Protein AF-A0A923Y2N2-F1 (afdb_monomer_lite)

Structure (mmCIF, N/CA/C/O backbone):
data_AF-A0A923Y2N2-F1
#
_entry.id   AF-A0A923Y2N2-F1
#
loop_
_atom_site.group_PDB
_atom_site.id
_atom_site.type_symbol
_atom_site.label_atom_id
_atom_site.label_alt_id
_atom_site.label_comp_id
_atom_site.label_asym_id
_atom_site.label_entity_id
_atom_site.label_seq_id
_atom_site.pdbx_PDB_ins_code
_atom_site.Cartn_x
_atom_site.Cartn_y
_atom_site.Cartn_z
_atom_site.occupancy
_atom_site.B_iso_or_equiv
_atom_site.auth_seq_id
_atom_site.auth_comp_id
_atom_site.auth_asym_id
_atom_site.auth_atom_id
_atom_site.pdbx_PDB_model_num
ATOM 1 N N . MET A 1 1 ? -7.183 40.779 -13.215 1.00 57.66 1 MET A N 1
ATOM 2 C CA . MET A 1 1 ? -6.768 40.636 -14.632 1.00 57.66 1 MET A CA 1
ATOM 3 C C . MET A 1 1 ? -5.343 40.097 -14.778 1.00 57.66 1 MET A C 1
ATOM 5 O O . MET A 1 1 ? -5.214 39.006 -15.300 1.00 57.66 1 MET A O 1
ATOM 9 N N . ARG A 1 2 ? -4.297 40.742 -14.231 1.00 62.19 2 ARG A N 1
ATOM 10 C CA . ARG A 1 2 ? -2.889 40.265 -14.299 1.00 62.19 2 ARG A CA 1
ATOM 11 C C . ARG A 1 2 ? -2.643 38.805 -13.862 1.00 62.19 2 ARG A C 1
ATOM 13 O O . ARG A 1 2 ? -1.919 38.086 -14.535 1.00 62.19 2 ARG A O 1
ATOM 20 N N . GLN A 1 3 ? -3.268 38.367 -12.767 1.00 58.53 3 GLN A N 1
ATOM 21 C CA . GLN A 1 3 ? -3.143 37.000 -12.226 1.00 58.53 3 GLN A CA 1
ATOM 22 C C . GLN A 1 3 ? -3.724 35.933 -13.177 1.00 58.53 3 GLN A C 1
ATOM 24 O O . GLN A 1 3 ? -3.139 34.872 -13.364 1.00 58.53 3 GLN A O 1
ATOM 29 N N . ALA A 1 4 ? -4.848 36.244 -13.833 1.00 61.59 4 ALA A N 1
ATOM 30 C CA . ALA A 1 4 ? -5.499 35.342 -14.782 1.00 61.59 4 ALA A CA 1
ATOM 31 C C . ALA A 1 4 ? -4.686 35.192 -16.078 1.00 61.59 4 ALA A C 1
ATOM 33 O O . ALA A 1 4 ? -4.634 34.108 -16.648 1.00 61.59 4 ALA A O 1
ATOM 34 N N . THR A 1 5 ? -3.998 36.257 -16.506 1.00 63.47 5 THR A N 1
ATOM 35 C CA . THR A 1 5 ? -3.110 36.226 -17.676 1.00 63.47 5 THR A CA 1
ATOM 36 C C . THR A 1 5 ? -1.881 35.345 -17.431 1.00 63.47 5 THR A C 1
ATOM 38 O O . THR A 1 5 ? -1.541 34.544 -18.293 1.00 63.47 5 THR A O 1
ATOM 41 N N . LEU A 1 6 ? -1.268 35.426 -16.243 1.00 69.69 6 LEU A N 1
ATOM 42 C CA . LEU A 1 6 ? -0.121 34.589 -15.856 1.00 69.69 6 LEU A CA 1
ATOM 43 C C . LEU A 1 6 ? -0.481 33.096 -15.764 1.00 69.69 6 LEU A C 1
ATOM 45 O O . LEU A 1 6 ? 0.275 32.252 -16.247 1.00 69.69 6 LEU A O 1
ATOM 49 N N . ALA A 1 7 ? -1.649 32.767 -15.204 1.00 69.94 7 ALA A N 1
ATOM 50 C CA . ALA A 1 7 ? -2.119 31.384 -15.105 1.00 69.94 7 ALA A CA 1
ATOM 51 C C . ALA A 1 7 ? -2.393 30.757 -16.487 1.00 69.94 7 ALA A C 1
ATOM 53 O O . ALA A 1 7 ? -2.013 29.612 -16.732 1.00 69.94 7 ALA A O 1
ATOM 54 N N . LEU A 1 8 ? -2.981 31.522 -17.414 1.00 68.94 8 LEU A N 1
ATOM 55 C CA . LEU A 1 8 ? -3.247 31.065 -18.783 1.00 68.94 8 LEU A CA 1
ATOM 56 C C . LEU A 1 8 ? -1.960 30.842 -19.585 1.00 68.94 8 LEU A C 1
ATOM 58 O O . LEU A 1 8 ? -1.854 29.848 -20.300 1.00 68.94 8 LEU A O 1
ATOM 62 N N . THR A 1 9 ? -0.962 31.717 -19.437 1.00 73.31 9 THR A N 1
ATOM 63 C CA . THR A 1 9 ? 0.334 31.541 -20.111 1.00 73.31 9 THR A CA 1
ATOM 64 C C . THR A 1 9 ? 1.106 30.340 -19.575 1.00 73.31 9 THR A C 1
ATOM 66 O O . THR A 1 9 ? 1.746 29.636 -20.352 1.00 73.31 9 THR A O 1
ATOM 69 N N . PHE A 1 10 ? 1.014 30.061 -18.271 1.00 74.81 10 PHE A N 1
ATOM 70 C CA . PHE A 1 10 ? 1.700 28.919 -17.665 1.00 74.81 10 PHE A CA 1
ATOM 71 C C . PHE A 1 10 ? 1.051 27.589 -18.070 1.00 74.81 10 PHE A C 1
ATOM 73 O O . PHE A 1 10 ? 1.751 26.646 -18.429 1.00 74.81 10 PHE A O 1
ATOM 80 N N . ALA A 1 11 ? -0.286 27.533 -18.102 1.00 71.50 11 ALA A N 1
ATOM 81 C CA . ALA A 1 11 ? -1.026 26.365 -18.582 1.00 71.50 11 ALA A CA 1
ATOM 82 C C . ALA A 1 11 ? -0.774 26.089 -20.076 1.00 71.50 11 ALA A C 1
ATOM 84 O O . ALA A 1 11 ? -0.585 24.937 -20.464 1.00 71.50 11 ALA A O 1
ATOM 85 N N . ALA A 1 12 ? -0.703 27.137 -20.905 1.00 70.06 12 ALA A N 1
ATOM 86 C CA . ALA A 1 12 ? -0.375 27.009 -22.325 1.00 70.06 12 ALA A CA 1
ATOM 87 C C . ALA A 1 12 ? 1.066 26.519 -22.552 1.00 70.06 12 ALA A C 1
ATOM 89 O O . ALA A 1 12 ? 1.309 25.713 -23.447 1.00 70.06 12 ALA A O 1
ATOM 90 N N . TRP A 1 13 ? 2.017 26.957 -21.721 1.00 73.44 13 TRP A N 1
ATOM 91 C CA . TRP A 1 13 ? 3.409 26.510 -21.795 1.00 73.44 13 TRP A CA 1
ATOM 92 C C . TRP A 1 13 ? 3.570 25.045 -21.359 1.00 73.44 13 TRP A C 1
ATOM 94 O O . TRP A 1 13 ? 4.262 24.274 -22.023 1.00 73.44 13 TRP A O 1
ATOM 104 N N . LEU A 1 14 ? 2.853 24.622 -20.311 1.00 71.94 14 LEU A N 1
ATOM 105 C CA . LEU A 1 14 ? 2.836 23.225 -19.867 1.00 71.94 14 LEU A CA 1
ATOM 106 C C . LEU A 1 14 ? 2.219 22.298 -20.929 1.00 71.94 14 LEU A C 1
ATOM 108 O O . LEU A 1 14 ? 2.773 21.239 -21.214 1.00 71.94 14 LEU A O 1
ATOM 112 N N . ALA A 1 15 ? 1.129 22.725 -21.573 1.00 64.31 15 ALA A N 1
ATOM 113 C CA . ALA A 1 15 ? 0.481 21.977 -22.654 1.00 64.31 15 ALA A CA 1
ATOM 114 C C . ALA A 1 15 ? 1.311 21.926 -23.952 1.00 64.31 15 ALA A C 1
ATOM 116 O O . ALA A 1 15 ? 1.188 20.981 -24.725 1.00 64.31 15 ALA A O 1
ATOM 117 N N . ALA A 1 16 ? 2.175 22.914 -24.200 1.00 61.00 16 ALA A N 1
ATOM 118 C CA . ALA A 1 16 ? 3.098 22.895 -25.336 1.00 61.00 16 ALA A CA 1
ATOM 119 C C . ALA A 1 16 ? 4.302 21.960 -25.110 1.00 61.00 16 ALA A C 1
ATOM 121 O O . ALA A 1 16 ? 4.907 21.485 -26.070 1.00 61.00 16 ALA A O 1
ATOM 122 N N . SER A 1 17 ? 4.642 21.668 -23.849 1.00 61.47 17 SER A N 1
ATOM 123 C CA . SER A 1 17 ? 5.748 20.768 -23.489 1.00 61.47 17 SER A CA 1
ATOM 124 C C . SER A 1 17 ? 5.394 19.275 -23.544 1.00 61.47 17 SER A C 1
ATOM 126 O O . SER A 1 17 ? 6.283 18.431 -23.459 1.00 61.47 17 SER A O 1
ATOM 128 N N . SER A 1 18 ? 4.115 18.931 -23.729 1.00 59.72 18 SER A N 1
ATOM 129 C CA . SER A 1 18 ? 3.618 17.550 -23.785 1.00 59.72 18 SER A CA 1
ATOM 130 C C . SER A 1 18 ? 3.485 16.985 -25.206 1.00 59.72 18 SER A C 1
ATOM 132 O O . SER A 1 18 ? 2.748 16.024 -25.424 1.00 59.72 18 SER A O 1
ATOM 134 N N . ALA A 1 19 ? 4.218 17.528 -26.182 1.00 59.88 19 ALA A N 1
ATOM 135 C CA . ALA A 1 19 ? 4.367 16.883 -27.482 1.00 59.88 19 ALA A CA 1
ATOM 136 C C . ALA A 1 19 ? 5.319 15.676 -27.350 1.00 59.88 19 ALA A C 1
ATOM 138 O O . ALA A 1 19 ? 6.514 15.885 -27.117 1.00 59.88 19 ALA A O 1
ATOM 139 N N . PRO A 1 20 ? 4.867 14.414 -27.515 1.00 57.62 20 PRO A N 1
ATOM 140 C CA . PRO A 1 20 ? 5.812 13.332 -27.734 1.00 57.62 20 PRO A CA 1
ATOM 141 C C . PRO A 1 20 ? 6.559 13.656 -29.028 1.00 57.62 20 PRO A C 1
ATOM 143 O O . PRO A 1 20 ? 5.944 13.798 -30.085 1.00 57.62 20 PRO A O 1
ATOM 146 N N . ALA A 1 21 ? 7.877 13.821 -28.946 1.00 58.72 21 ALA A N 1
ATOM 147 C CA . ALA A 1 21 ? 8.722 13.981 -30.118 1.00 58.72 21 ALA A CA 1
ATOM 148 C C . ALA A 1 21 ? 8.621 12.708 -30.976 1.00 58.72 21 ALA A C 1
ATOM 150 O O . ALA A 1 21 ? 9.395 11.768 -30.816 1.00 58.72 21 ALA A O 1
ATOM 151 N N . LEU A 1 22 ? 7.646 12.662 -31.887 1.00 51.84 22 LEU A N 1
ATOM 152 C CA . LEU A 1 22 ? 7.475 11.616 -32.893 1.00 51.84 22 LEU A CA 1
ATOM 153 C C . LEU A 1 22 ? 8.459 11.855 -34.049 1.00 51.84 22 LEU A C 1
ATOM 155 O O . LEU A 1 22 ? 8.082 11.939 -35.214 1.00 51.84 22 LEU A O 1
ATOM 159 N N . ALA A 1 23 ? 9.746 11.981 -33.727 1.00 57.09 23 ALA A N 1
ATOM 160 C CA . ALA A 1 23 ? 10.785 11.620 -34.680 1.00 57.09 23 ALA A CA 1
ATOM 161 C C . ALA A 1 23 ? 10.788 10.085 -34.791 1.00 57.09 23 ALA A C 1
ATOM 163 O O . ALA A 1 23 ? 10.357 9.397 -33.866 1.00 57.09 23 ALA A O 1
ATOM 164 N N . LYS A 1 24 ? 11.255 9.520 -35.909 1.00 51.31 24 LYS A N 1
ATOM 165 C CA . LYS A 1 24 ? 11.472 8.072 -36.058 1.00 51.31 24 LYS A CA 1
ATOM 166 C C . LYS A 1 24 ? 12.509 7.633 -35.011 1.00 51.31 24 LYS A C 1
ATOM 168 O O . LYS A 1 24 ? 13.705 7.646 -35.285 1.00 51.31 24 LYS A O 1
ATOM 173 N N . LEU A 1 25 ? 12.056 7.325 -33.795 1.00 51.81 25 LEU A N 1
ATOM 174 C CA . LEU A 1 25 ? 12.924 6.888 -32.713 1.00 51.81 25 LEU A CA 1
ATOM 175 C C . LEU A 1 25 ? 13.546 5.550 -33.130 1.00 51.81 25 LEU A C 1
ATOM 177 O O . LEU A 1 25 ? 12.813 4.668 -33.599 1.00 51.81 25 LEU A O 1
ATOM 181 N N . PRO A 1 26 ? 14.873 5.383 -32.990 1.00 64.31 26 PRO A N 1
ATOM 182 C CA . PRO A 1 26 ? 15.478 4.072 -33.140 1.00 64.31 26 PRO A CA 1
ATOM 183 C C . PRO A 1 26 ? 14.752 3.101 -32.209 1.00 64.31 26 PRO A C 1
ATOM 185 O O . PRO A 1 26 ? 14.345 3.475 -31.105 1.00 64.31 26 PRO A O 1
ATOM 188 N N . ALA A 1 27 ? 14.544 1.870 -32.682 1.00 72.88 27 ALA A N 1
ATOM 189 C CA . ALA A 1 27 ? 13.939 0.834 -31.859 1.00 72.88 27 ALA A CA 1
ATOM 190 C C . ALA A 1 27 ? 14.662 0.799 -30.500 1.00 72.88 27 ALA A C 1
ATOM 192 O O . ALA A 1 27 ? 15.894 0.894 -30.484 1.00 72.88 27 ALA A O 1
ATOM 193 N N . PRO A 1 28 ? 13.928 0.714 -29.373 1.00 69.12 28 PRO A N 1
ATOM 194 C CA . PRO A 1 28 ? 14.558 0.690 -28.064 1.00 69.12 28 PRO A CA 1
ATOM 195 C C . PRO A 1 28 ? 15.579 -0.444 -28.043 1.00 69.12 28 PRO A C 1
ATOM 197 O O . PRO A 1 28 ? 15.249 -1.577 -28.408 1.00 69.12 28 PRO A O 1
ATOM 200 N N . SER A 1 29 ? 16.814 -0.104 -27.668 1.00 75.25 29 SER A N 1
ATOM 201 C CA . SER A 1 29 ? 17.897 -1.071 -27.522 1.00 75.25 29 SER A CA 1
ATOM 202 C C . SER A 1 29 ? 17.473 -2.176 -26.555 1.00 75.25 29 SER A C 1
ATOM 204 O O . SER A 1 29 ? 16.624 -1.964 -25.683 1.00 75.25 29 SER A O 1
ATOM 206 N N . ASP A 1 30 ? 18.058 -3.364 -26.689 1.00 82.56 30 ASP A N 1
ATOM 207 C CA . ASP A 1 30 ? 17.703 -4.488 -25.817 1.00 82.56 30 ASP A CA 1
ATOM 208 C C . ASP A 1 30 ? 17.947 -4.172 -24.332 1.00 82.56 30 ASP A C 1
ATOM 210 O O . ASP A 1 30 ? 17.172 -4.602 -23.478 1.00 82.56 30 ASP A O 1
ATOM 214 N N . ASP A 1 31 ? 18.932 -3.318 -24.022 1.00 77.56 31 ASP A N 1
ATOM 215 C CA . ASP A 1 31 ? 19.138 -2.789 -22.668 1.00 77.56 31 ASP A CA 1
ATOM 216 C C . ASP A 1 31 ? 17.939 -1.949 -22.187 1.00 77.56 31 ASP A C 1
ATOM 218 O O . ASP A 1 31 ? 17.411 -2.190 -21.102 1.00 77.56 31 ASP A O 1
ATOM 222 N N . ALA A 1 32 ? 17.418 -1.034 -23.013 1.00 84.50 32 ALA A N 1
ATOM 223 C CA . ALA A 1 32 ? 16.258 -0.217 -22.648 1.00 84.50 32 ALA A CA 1
ATOM 224 C C . ALA A 1 32 ? 14.998 -1.070 -22.408 1.00 84.50 32 ALA A C 1
ATOM 226 O O . ALA A 1 32 ? 14.258 -0.830 -21.448 1.00 84.50 32 ALA A O 1
ATOM 227 N N . LYS A 1 33 ? 14.773 -2.106 -23.228 1.00 80.56 33 LYS A N 1
ATOM 228 C CA . LYS A 1 33 ? 13.668 -3.059 -23.017 1.00 80.56 33 LYS A CA 1
ATOM 229 C C . LYS A 1 33 ? 13.847 -3.863 -21.729 1.00 80.56 33 LYS A C 1
ATOM 231 O O . LYS A 1 33 ? 12.878 -4.036 -20.989 1.00 80.56 33 LYS A O 1
ATOM 236 N N . ALA A 1 34 ? 15.067 -4.305 -21.420 1.00 82.81 34 ALA A N 1
ATOM 237 C CA . ALA A 1 34 ? 15.354 -5.033 -20.186 1.00 82.81 34 ALA A CA 1
ATOM 238 C C . ALA A 1 34 ? 15.113 -4.167 -18.937 1.00 82.81 34 ALA A C 1
ATOM 240 O O . ALA A 1 34 ? 14.521 -4.639 -17.962 1.00 82.81 34 ALA A O 1
ATOM 241 N N . LYS A 1 35 ? 15.492 -2.881 -18.966 1.00 83.56 35 LYS A N 1
ATOM 242 C CA . LYS A 1 35 ? 15.201 -1.940 -17.869 1.00 83.56 35 LYS A CA 1
ATOM 243 C C . LYS A 1 35 ? 13.703 -1.686 -17.710 1.00 83.56 35 LYS A C 1
ATOM 245 O O . LYS A 1 35 ? 13.218 -1.677 -16.580 1.00 83.56 35 LYS A O 1
ATOM 250 N N . ALA A 1 36 ? 12.967 -1.537 -18.812 1.00 86.69 36 ALA A N 1
ATOM 251 C CA . ALA A 1 36 ? 11.516 -1.367 -18.774 1.00 86.69 36 ALA A CA 1
ATOM 252 C C . ALA A 1 36 ? 10.808 -2.602 -18.192 1.00 86.69 36 ALA A C 1
ATOM 254 O O . ALA A 1 36 ? 9.938 -2.462 -17.334 1.00 86.69 36 ALA A O 1
ATOM 255 N N . ALA A 1 37 ? 11.224 -3.809 -18.586 1.00 87.69 37 ALA A N 1
ATOM 256 C CA . ALA A 1 37 ? 10.684 -5.050 -18.033 1.00 87.69 37 ALA A CA 1
ATOM 257 C C . ALA A 1 37 ? 10.985 -5.187 -16.530 1.00 87.69 37 ALA A C 1
ATOM 259 O O . ALA A 1 37 ? 10.091 -5.506 -15.748 1.00 87.69 37 ALA A O 1
ATOM 260 N N . ALA A 1 38 ? 12.210 -4.873 -16.097 1.00 86.38 38 ALA A N 1
ATOM 261 C CA . ALA A 1 38 ? 12.564 -4.880 -14.678 1.00 86.38 38 ALA A CA 1
ATOM 262 C C . ALA A 1 38 ? 11.745 -3.858 -13.866 1.00 86.38 38 ALA A C 1
ATOM 264 O O . ALA A 1 38 ? 11.296 -4.164 -12.759 1.00 86.38 38 ALA A O 1
ATOM 265 N N . ALA A 1 39 ? 11.509 -2.664 -14.421 1.00 90.62 39 ALA A N 1
ATOM 266 C CA . ALA A 1 39 ? 10.648 -1.661 -13.801 1.00 90.62 39 ALA A CA 1
ATOM 267 C C . ALA A 1 39 ? 9.198 -2.154 -13.696 1.00 90.62 39 ALA A C 1
ATOM 269 O O . ALA A 1 39 ? 8.607 -2.044 -12.627 1.00 90.62 39 ALA A O 1
ATOM 270 N N . ALA A 1 40 ? 8.657 -2.773 -14.749 1.00 91.62 40 ALA A N 1
ATOM 271 C CA . ALA A 1 40 ? 7.305 -3.329 -14.741 1.00 91.62 40 ALA A CA 1
ATOM 272 C C . ALA A 1 40 ? 7.131 -4.422 -13.672 1.00 91.62 40 ALA A C 1
ATOM 274 O O . ALA A 1 40 ? 6.146 -4.406 -12.936 1.00 91.62 40 ALA A O 1
ATOM 275 N N . VAL A 1 41 ? 8.110 -5.321 -13.518 1.00 92.62 41 VAL A N 1
ATOM 276 C CA . VAL A 1 41 ? 8.095 -6.349 -12.461 1.00 92.62 41 VAL A CA 1
ATOM 277 C C . VAL A 1 41 ? 8.128 -5.709 -11.069 1.00 92.62 41 VAL A C 1
ATOM 279 O O . VAL A 1 41 ? 7.392 -6.133 -10.175 1.00 92.62 41 VAL A O 1
ATOM 282 N N . LYS A 1 42 ? 8.933 -4.655 -10.874 1.00 92.12 42 LYS A N 1
ATOM 283 C CA . LYS A 1 42 ? 8.979 -3.920 -9.602 1.00 92.12 42 LYS A CA 1
ATOM 284 C C . LYS A 1 42 ? 7.660 -3.206 -9.305 1.00 92.12 42 LYS A C 1
ATOM 286 O O . LYS A 1 42 ? 7.200 -3.273 -8.168 1.00 92.12 42 LYS A O 1
ATOM 291 N N . THR A 1 43 ? 7.057 -2.559 -10.300 1.00 95.50 43 THR A N 1
ATOM 292 C CA . THR A 1 43 ? 5.759 -1.885 -10.163 1.00 95.50 43 THR A CA 1
ATOM 293 C C . THR A 1 43 ? 4.666 -2.885 -9.812 1.00 95.50 43 THR A C 1
ATOM 295 O O . THR A 1 43 ? 3.995 -2.704 -8.806 1.00 95.50 43 THR A O 1
ATOM 298 N N . ALA A 1 44 ? 4.577 -4.007 -10.531 1.00 94.75 44 ALA A N 1
ATOM 299 C CA . ALA A 1 44 ? 3.581 -5.037 -10.247 1.00 94.75 44 ALA A CA 1
ATOM 300 C C . ALA A 1 44 ? 3.709 -5.615 -8.824 1.00 94.75 44 ALA A C 1
ATOM 302 O O . ALA A 1 44 ? 2.706 -5.941 -8.192 1.00 94.75 44 ALA A O 1
ATOM 303 N N . TRP A 1 45 ? 4.929 -5.749 -8.292 1.00 95.88 45 TRP A N 1
ATOM 304 C CA . TRP A 1 45 ? 5.117 -6.131 -6.890 1.00 95.88 45 TRP A CA 1
ATOM 305 C C . TRP A 1 45 ? 4.736 -5.002 -5.923 1.00 95.88 45 TRP A C 1
ATOM 307 O O . TRP A 1 45 ? 4.054 -5.261 -4.933 1.00 95.88 45 TRP A O 1
ATOM 317 N N . ALA A 1 46 ? 5.123 -3.757 -6.211 1.00 96.50 46 ALA A N 1
ATOM 318 C CA . ALA A 1 46 ? 4.777 -2.601 -5.386 1.00 96.50 46 ALA A CA 1
ATOM 319 C C . ALA A 1 46 ? 3.256 -2.398 -5.286 1.00 96.50 46 ALA A C 1
ATOM 321 O O . ALA A 1 46 ? 2.759 -2.086 -4.207 1.00 96.50 46 ALA A O 1
ATOM 322 N N . ASP A 1 47 ? 2.515 -2.660 -6.362 1.00 96.75 47 ASP A N 1
ATOM 323 C CA . ASP A 1 47 ? 1.052 -2.610 -6.366 1.00 96.75 47 ASP A CA 1
ATOM 324 C C . ASP A 1 47 ? 0.451 -3.651 -5.410 1.00 96.75 47 ASP A C 1
ATOM 326 O O . ASP A 1 47 ? -0.467 -3.345 -4.645 1.00 96.75 47 ASP A O 1
ATOM 330 N N . LYS A 1 48 ? 1.015 -4.868 -5.366 1.00 96.62 48 LYS A N 1
ATOM 331 C CA . LYS A 1 48 ? 0.598 -5.894 -4.395 1.00 96.62 48 LYS A CA 1
ATOM 332 C C . LYS A 1 48 ? 0.914 -5.485 -2.956 1.00 96.62 48 LYS A C 1
ATOM 334 O O . LYS A 1 48 ? 0.093 -5.711 -2.070 1.00 96.62 48 LYS A O 1
ATOM 339 N N . VAL A 1 49 ? 2.064 -4.849 -2.718 1.00 97.62 49 VAL A N 1
ATOM 340 C CA . VAL A 1 49 ? 2.404 -4.281 -1.400 1.00 97.62 49 VAL A CA 1
ATOM 341 C C . VAL A 1 49 ? 1.410 -3.190 -1.016 1.00 97.62 49 VAL A C 1
ATOM 343 O O . VAL A 1 49 ? 0.909 -3.193 0.106 1.00 97.62 49 VAL A O 1
ATOM 346 N N . GLY A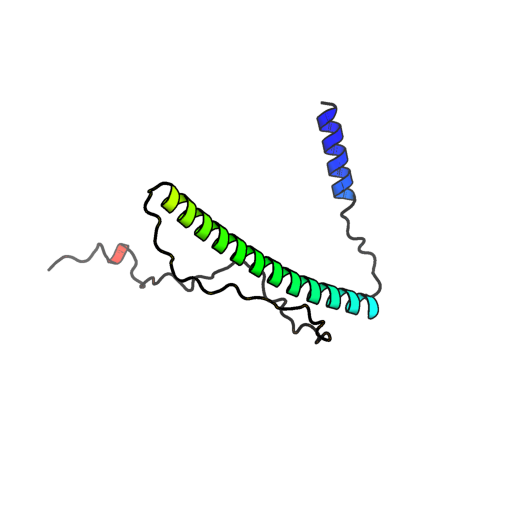 1 50 ? 1.073 -2.291 -1.940 1.00 97.56 50 GLY A N 1
ATOM 347 C CA . GLY A 1 50 ? 0.069 -1.253 -1.715 1.00 97.56 50 GLY A CA 1
ATOM 348 C C . GLY A 1 50 ? -1.288 -1.836 -1.318 1.00 97.56 50 GLY A C 1
ATOM 349 O O . GLY A 1 50 ? -1.879 -1.397 -0.331 1.00 97.56 50 GLY A O 1
ATOM 350 N N . ALA A 1 51 ? -1.746 -2.872 -2.023 1.00 97.19 51 ALA A N 1
ATOM 351 C CA . ALA A 1 51 ? -2.992 -3.567 -1.705 1.00 97.19 51 ALA A CA 1
ATOM 352 C C . ALA A 1 51 ? -2.962 -4.232 -0.316 1.00 97.19 51 ALA A C 1
ATOM 354 O O . ALA A 1 51 ? -3.921 -4.107 0.449 1.00 97.19 51 ALA A O 1
ATOM 355 N N . TYR A 1 52 ? -1.852 -4.885 0.043 1.00 97.62 52 TYR A N 1
ATOM 356 C CA . TYR A 1 52 ? -1.670 -5.475 1.371 1.00 97.62 52 TYR A CA 1
ATOM 357 C C . TYR A 1 52 ? -1.741 -4.420 2.485 1.00 97.62 52 TYR A C 1
ATOM 359 O O . TYR A 1 52 ? -2.465 -4.594 3.468 1.00 97.62 52 TYR A O 1
ATOM 367 N N . GLN A 1 53 ? -1.054 -3.290 2.308 1.00 97.69 53 GLN A N 1
ATOM 368 C CA . GLN A 1 53 ? -1.048 -2.204 3.290 1.00 97.69 53 GLN A CA 1
ATOM 369 C C . GLN A 1 53 ? -2.424 -1.544 3.432 1.00 97.69 53 GLN A C 1
ATOM 371 O O . GLN A 1 53 ? -2.827 -1.212 4.548 1.00 97.69 53 GLN A O 1
ATOM 376 N N . LEU A 1 54 ? -3.167 -1.393 2.332 1.00 97.38 54 LEU A N 1
ATOM 377 C CA . LEU A 1 54 ? -4.541 -0.896 2.372 1.00 97.38 54 LEU A CA 1
ATOM 378 C C . LEU A 1 54 ? -5.443 -1.834 3.181 1.00 97.38 54 LEU A C 1
ATOM 380 O O . LEU A 1 54 ? -6.161 -1.370 4.063 1.00 97.38 54 LEU A O 1
ATOM 384 N N . CYS A 1 55 ? -5.359 -3.143 2.933 1.00 97.56 55 CYS A N 1
ATOM 385 C CA . CYS A 1 55 ? -6.108 -4.146 3.691 1.00 97.56 55 CYS A CA 1
ATOM 386 C C . CYS A 1 55 ? -5.806 -4.053 5.197 1.00 97.56 55 CYS A C 1
ATOM 388 O O . CYS A 1 55 ? -6.714 -3.886 6.011 1.00 97.56 55 CYS A O 1
ATOM 390 N N . ARG A 1 56 ? -4.517 -4.016 5.562 1.00 97.00 56 ARG A N 1
ATOM 391 C CA . ARG A 1 56 ? -4.063 -3.855 6.953 1.00 97.00 56 ARG A CA 1
ATOM 392 C C . ARG A 1 56 ? -4.596 -2.578 7.608 1.00 97.00 56 ARG A C 1
ATOM 394 O O . ARG A 1 56 ? -4.964 -2.596 8.782 1.00 97.00 56 ARG A O 1
ATOM 401 N N . ALA A 1 57 ? -4.627 -1.469 6.871 1.00 97.69 57 ALA A N 1
ATOM 402 C CA . ALA A 1 57 ? -5.144 -0.202 7.374 1.00 97.69 57 ALA A CA 1
ATOM 403 C C . ALA A 1 57 ? -6.656 -0.267 7.647 1.00 97.69 57 ALA A C 1
ATOM 405 O O . ALA A 1 57 ? -7.114 0.269 8.658 1.00 97.69 57 ALA A O 1
ATOM 406 N N . MET A 1 58 ? -7.421 -0.944 6.785 1.00 96.75 58 MET A N 1
ATOM 407 C CA . MET A 1 58 ? -8.858 -1.148 6.989 1.00 96.75 58 MET A CA 1
ATOM 408 C C . MET A 1 58 ? -9.142 -2.009 8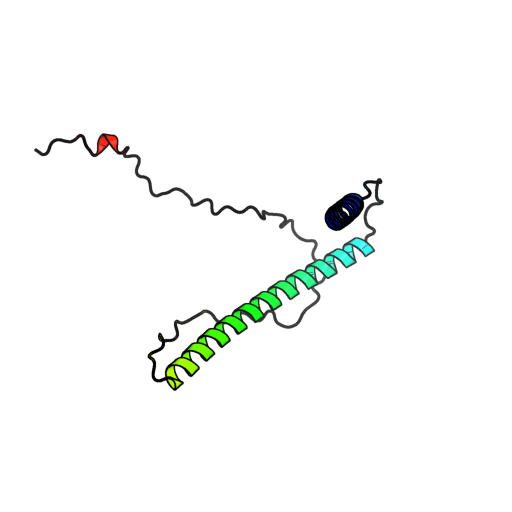.224 1.00 96.75 58 MET A C 1
ATOM 410 O O . MET A 1 58 ? -9.982 -1.627 9.044 1.00 96.75 58 MET A O 1
ATOM 414 N N . ASP A 1 59 ? -8.403 -3.106 8.407 1.00 95.06 59 ASP A N 1
ATOM 415 C CA . ASP A 1 59 ? -8.536 -3.968 9.588 1.00 95.06 59 ASP A CA 1
ATOM 416 C C . ASP A 1 59 ? -8.223 -3.205 10.879 1.00 95.06 59 ASP A C 1
ATOM 418 O O . ASP A 1 59 ? -8.998 -3.242 11.840 1.00 95.06 59 ASP A O 1
ATOM 422 N N . HIS A 1 60 ? -7.131 -2.435 10.880 1.00 95.38 60 HIS A N 1
ATOM 423 C CA . HIS A 1 60 ? -6.754 -1.611 12.024 1.00 95.38 60 HIS A CA 1
ATOM 424 C C . HIS A 1 60 ? -7.813 -0.543 12.342 1.00 95.38 60 HIS A C 1
ATOM 426 O O . HIS A 1 60 ? -8.127 -0.309 13.509 1.00 95.38 60 HIS A O 1
ATOM 432 N N . ALA A 1 61 ? -8.402 0.095 11.327 1.00 95.94 61 ALA A N 1
ATOM 433 C CA . ALA A 1 61 ? -9.473 1.069 11.531 1.00 95.94 61 ALA A CA 1
ATOM 434 C C . ALA A 1 61 ? -10.725 0.425 12.152 1.00 95.94 61 ALA A C 1
ATOM 436 O O . ALA A 1 61 ? -11.312 0.986 13.083 1.00 95.94 61 ALA A O 1
ATOM 437 N N . ALA A 1 62 ? -11.111 -0.765 11.684 1.00 94.19 62 ALA A N 1
ATOM 438 C CA . ALA A 1 62 ? -12.242 -1.508 12.234 1.00 94.19 62 ALA A CA 1
ATOM 439 C C . ALA A 1 62 ? -11.995 -1.931 13.692 1.00 94.19 62 ALA A C 1
ATOM 441 O O . ALA A 1 62 ? -12.888 -1.821 14.537 1.00 94.19 62 ALA A O 1
ATOM 442 N N . GLU A 1 63 ? -10.784 -2.386 14.011 1.00 93.94 63 GLU A N 1
ATOM 443 C CA . GLU A 1 63 ? -10.397 -2.724 15.380 1.00 93.94 63 GLU A CA 1
ATOM 444 C C . GLU A 1 63 ? -10.385 -1.493 16.293 1.00 93.94 63 GLU A C 1
ATOM 446 O O . GLU A 1 63 ? -11.011 -1.517 17.354 1.00 93.94 63 GLU A O 1
ATOM 451 N N . ALA A 1 64 ? -9.766 -0.393 15.862 1.00 95.94 64 ALA A N 1
ATOM 452 C CA . ALA A 1 64 ? -9.743 0.857 16.615 1.00 95.94 64 ALA A CA 1
ATOM 453 C C . ALA A 1 64 ? -11.163 1.366 16.908 1.00 95.94 64 ALA A C 1
ATOM 455 O O . ALA A 1 64 ? -11.465 1.759 18.037 1.00 95.94 64 ALA A O 1
ATOM 456 N N . TYR A 1 65 ? -12.069 1.304 15.930 1.00 95.38 65 TYR A N 1
ATOM 457 C CA . TYR A 1 65 ? -13.473 1.663 16.129 1.00 95.38 65 TYR A CA 1
ATOM 458 C C . TYR A 1 65 ? -14.159 0.782 17.181 1.00 95.38 65 TYR A C 1
ATOM 460 O O . TYR A 1 65 ? -14.844 1.294 18.070 1.00 95.38 65 TYR A O 1
ATOM 468 N N . ARG A 1 66 ? -13.966 -0.540 17.122 1.00 94.19 66 ARG A N 1
ATOM 469 C CA . ARG A 1 66 ? -14.553 -1.459 18.109 1.00 94.19 66 ARG A CA 1
ATOM 470 C C . ARG A 1 66 ? -13.994 -1.200 19.506 1.00 94.19 66 ARG A C 1
ATOM 472 O O . ARG A 1 66 ? -14.768 -1.115 20.455 1.00 94.19 66 ARG A O 1
ATOM 479 N N . THR A 1 67 ? -12.683 -1.024 19.634 1.00 94.06 67 THR A N 1
ATOM 480 C CA . THR A 1 67 ? -12.019 -0.746 20.916 1.00 94.06 67 THR A CA 1
ATOM 481 C C . THR A 1 67 ? -12.478 0.581 21.517 1.00 94.06 67 THR A C 1
ATOM 483 O O . THR A 1 67 ? -12.842 0.631 22.692 1.00 94.06 67 THR A O 1
ATOM 486 N N . THR A 1 68 ? -12.536 1.645 20.715 1.00 95.56 68 THR A N 1
ATOM 487 C CA . THR A 1 68 ? -12.999 2.966 21.173 1.00 95.56 68 THR A CA 1
ATOM 488 C C . THR A 1 68 ? -14.486 2.969 21.524 1.00 95.56 68 THR A C 1
ATOM 490 O O . THR A 1 68 ? -14.868 3.548 22.537 1.00 95.56 68 THR A O 1
ATOM 493 N N . SER A 1 69 ? -15.325 2.270 20.756 1.00 94.38 69 SER A N 1
ATOM 494 C CA . SER A 1 69 ? -16.759 2.134 21.048 1.00 94.38 69 SER A CA 1
ATOM 495 C C . SER A 1 69 ? -16.999 1.371 22.352 1.00 94.38 69 SER A C 1
ATOM 497 O O . SER A 1 69 ? -17.756 1.847 23.198 1.00 94.38 69 SER A O 1
ATOM 499 N N . LYS A 1 70 ? -16.279 0.259 22.568 1.00 92.50 70 LYS A N 1
ATOM 500 C CA . LYS A 1 70 ? -16.310 -0.490 23.834 1.00 92.50 70 LYS A CA 1
ATOM 501 C C . LYS A 1 70 ? -15.872 0.372 25.018 1.00 92.50 70 LYS A C 1
ATOM 503 O O . LYS A 1 70 ? -16.546 0.374 26.043 1.00 92.50 70 LYS A O 1
ATOM 508 N N . ALA A 1 71 ? -14.789 1.137 24.872 1.00 93.50 71 ALA A N 1
ATOM 509 C CA . ALA A 1 71 ? -14.319 2.059 25.909 1.00 93.50 71 ALA A CA 1
ATOM 510 C C . ALA A 1 71 ? -15.331 3.182 26.206 1.00 93.50 71 ALA A C 1
ATOM 512 O O . ALA A 1 71 ? -15.447 3.627 27.344 1.00 93.50 71 ALA A O 1
ATOM 513 N N . ALA A 1 72 ? -16.096 3.609 25.199 1.00 95.31 72 ALA A N 1
ATOM 514 C CA . ALA A 1 72 ? -17.167 4.593 25.336 1.00 95.31 72 ALA A CA 1
ATOM 515 C C . ALA A 1 72 ? -18.500 4.001 25.842 1.00 95.31 72 ALA A C 1
ATOM 517 O O . ALA A 1 72 ? -19.500 4.720 25.875 1.00 95.31 72 ALA A O 1
ATOM 518 N N . GLY A 1 73 ? -18.549 2.708 26.191 1.00 93.38 73 GLY A N 1
ATOM 519 C CA . GLY A 1 73 ? -19.770 2.025 26.634 1.00 93.38 73 GLY A CA 1
ATOM 520 C C . GLY A 1 73 ? -20.843 1.898 25.547 1.00 93.38 73 GLY A C 1
ATOM 521 O O . GLY A 1 73 ? -22.019 1.741 25.865 1.00 93.38 73 GLY A O 1
ATOM 522 N N . LYS A 1 74 ? -20.460 2.014 24.270 1.00 92.50 74 LYS A N 1
ATOM 523 C CA . LYS A 1 74 ? -21.349 1.858 23.116 1.00 92.50 74 LYS A CA 1
ATOM 524 C C . LYS A 1 74 ? -21.193 0.456 22.537 1.00 92.50 74 LYS A C 1
ATOM 526 O O . LYS A 1 74 ? -20.071 -0.019 22.354 1.00 92.50 74 LYS A O 1
ATOM 531 N N . ASP A 1 75 ? -22.309 -0.167 22.174 1.00 86.00 75 ASP A N 1
ATOM 532 C CA . ASP A 1 75 ? -22.282 -1.434 21.449 1.00 86.00 75 ASP A CA 1
ATOM 533 C C . ASP A 1 75 ? -21.713 -1.223 20.042 1.00 86.00 75 ASP A C 1
ATOM 535 O O . ASP A 1 75 ? -22.243 -0.448 19.242 1.00 86.00 75 ASP A O 1
ATOM 539 N N . ALA A 1 76 ? -20.611 -1.911 19.745 1.00 86.94 76 ALA A N 1
ATOM 540 C CA . ALA A 1 76 ? -20.054 -1.987 18.402 1.00 86.94 76 ALA A CA 1
ATOM 541 C C . ALA A 1 76 ? -20.524 -3.279 17.721 1.00 86.94 76 ALA A C 1
ATOM 543 O O . ALA A 1 76 ? -20.572 -4.320 18.385 1.00 86.94 76 ALA A O 1
ATOM 544 N N . PRO A 1 77 ? -20.804 -3.257 16.405 1.00 86.88 77 PRO A N 1
ATOM 545 C CA . PRO A 1 77 ? -21.105 -4.468 15.657 1.00 86.88 77 PRO A CA 1
ATOM 546 C C . PRO A 1 77 ? -20.005 -5.528 15.840 1.00 86.88 77 PRO A C 1
ATOM 548 O O . PRO A 1 77 ? -18.816 -5.175 15.899 1.00 86.88 77 PRO A O 1
ATOM 551 N N . PRO A 1 78 ? -20.374 -6.820 15.925 1.00 85.12 78 PRO A N 1
ATOM 552 C CA . PRO A 1 78 ? -19.401 -7.897 16.037 1.00 85.12 78 PRO A CA 1
ATOM 553 C C . PRO A 1 78 ? -18.479 -7.925 14.814 1.00 85.12 78 PRO A C 1
ATOM 555 O O . PRO A 1 78 ? -18.837 -7.466 13.727 1.00 85.12 78 PRO A O 1
ATOM 558 N N . ALA A 1 79 ? -17.269 -8.458 15.000 1.00 85.81 79 ALA A N 1
ATOM 559 C CA . ALA A 1 79 ? -16.364 -8.678 13.883 1.00 85.81 79 ALA A CA 1
ATOM 560 C C . ALA A 1 79 ? -17.012 -9.658 12.898 1.00 85.81 79 ALA A C 1
ATOM 562 O O . ALA A 1 79 ? -17.436 -10.745 13.281 1.00 85.81 79 ALA A O 1
ATOM 563 N N . VAL A 1 80 ? -17.115 -9.234 11.642 1.00 88.38 80 VAL A N 1
ATOM 564 C CA . VAL A 1 80 ? -17.468 -10.116 10.533 1.00 88.38 80 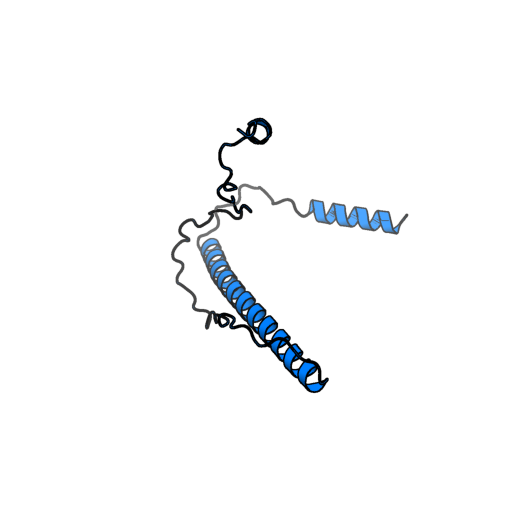VAL A CA 1
ATOM 565 C C . VAL A 1 80 ? -16.171 -10.748 10.051 1.00 88.38 80 VAL A C 1
ATOM 567 O O . VAL A 1 80 ? -15.172 -10.043 9.928 1.00 88.38 80 VAL A O 1
ATOM 570 N N . GLU A 1 81 ? -16.189 -12.055 9.799 1.00 87.06 81 GLU A N 1
ATOM 571 C CA . GLU A 1 81 ? -15.042 -12.776 9.246 1.00 87.06 81 GLU A CA 1
ATOM 572 C C . GLU A 1 81 ? -14.681 -12.194 7.877 1.00 87.06 81 GLU A C 1
ATOM 574 O O . GLU A 1 81 ? -15.415 -12.350 6.895 1.00 87.06 81 GLU A O 1
ATOM 579 N N . THR A 1 82 ? -13.559 -11.482 7.826 1.00 87.12 82 THR A N 1
ATOM 580 C CA . THR A 1 82 ? -12.957 -10.987 6.593 1.00 87.12 82 THR A CA 1
ATOM 581 C C . THR A 1 82 ? -11.821 -11.920 6.183 1.00 87.12 82 THR A C 1
ATOM 583 O O . THR A 1 82 ? -11.119 -12.465 7.037 1.00 87.12 82 THR A O 1
ATOM 586 N N . PRO A 1 83 ? -11.615 -12.147 4.875 1.00 88.75 83 PRO A N 1
ATOM 587 C CA . PRO A 1 83 ? -10.442 -12.879 4.419 1.00 88.75 83 PRO A CA 1
ATOM 588 C C . PRO A 1 83 ? -9.167 -12.149 4.861 1.00 88.75 83 PRO A C 1
ATOM 590 O O . PRO A 1 83 ? -9.093 -10.923 4.799 1.00 88.75 83 PRO A O 1
ATOM 593 N N . ALA A 1 84 ? -8.159 -12.910 5.287 1.00 92.94 84 ALA A N 1
ATOM 594 C CA . ALA A 1 84 ? -6.892 -12.349 5.739 1.00 92.94 84 ALA A CA 1
ATOM 595 C C . ALA A 1 84 ? -6.177 -11.571 4.620 1.00 92.94 84 ALA A C 1
ATOM 597 O O . ALA A 1 84 ? -6.194 -11.974 3.453 1.00 92.94 84 ALA A O 1
ATOM 598 N N . CYS A 1 85 ? -5.489 -10.486 4.987 1.00 95.31 85 CYS A N 1
ATOM 599 C CA . CYS A 1 85 ? -4.667 -9.727 4.050 1.00 95.31 85 CYS A CA 1
ATOM 600 C C . CYS A 1 85 ? -3.536 -10.599 3.482 1.00 95.31 85 CYS A C 1
ATOM 602 O O . CYS A 1 85 ? -2.712 -11.126 4.229 1.00 95.31 85 CYS A O 1
ATOM 604 N N . ALA A 1 86 ? -3.474 -10.722 2.155 1.00 95.75 86 ALA A N 1
ATOM 605 C CA . ALA A 1 86 ? -2.450 -11.510 1.476 1.00 95.75 86 ALA A CA 1
ATOM 606 C C . ALA A 1 86 ? -1.120 -10.741 1.394 1.00 95.75 86 ALA A C 1
ATOM 608 O O . ALA A 1 86 ? -1.027 -9.735 0.690 1.00 95.75 86 ALA A O 1
ATOM 609 N N . ASP A 1 87 ? -0.097 -11.226 2.098 1.00 95.62 87 ASP A N 1
ATOM 610 C CA . ASP A 1 87 ? 1.257 -10.668 2.054 1.00 95.62 87 ASP A CA 1
ATOM 611 C C . ASP A 1 87 ? 1.948 -11.041 0.724 1.00 95.62 87 ASP A C 1
ATOM 613 O O . ASP A 1 87 ? 2.073 -12.230 0.412 1.00 95.62 87 ASP A O 1
ATOM 617 N N . PRO A 1 88 ? 2.405 -10.063 -0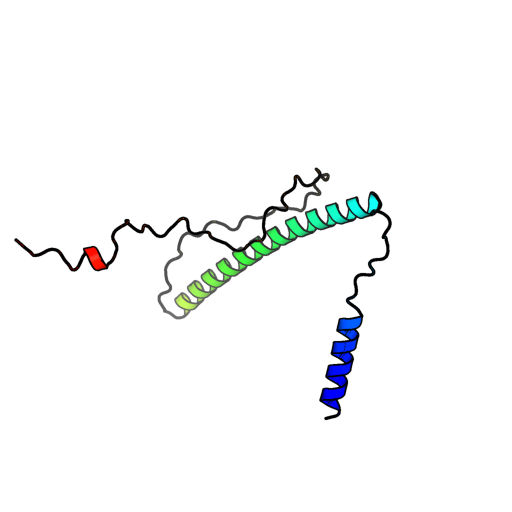.083 1.00 93.19 88 PRO A N 1
ATOM 618 C CA . PRO A 1 88 ? 3.138 -10.335 -1.319 1.00 93.19 88 PRO A CA 1
ATOM 619 C C . PRO A 1 88 ? 4.529 -10.946 -1.110 1.00 93.19 88 PRO A C 1
ATOM 621 O O . PRO A 1 88 ? 5.145 -11.368 -2.093 1.00 93.19 88 PRO A O 1
ATOM 624 N N . GLY A 1 89 ? 5.040 -10.975 0.122 1.00 94.31 89 GLY A N 1
ATOM 625 C CA . GLY A 1 89 ? 6.380 -11.444 0.439 1.00 94.31 89 GLY A CA 1
ATOM 626 C C . GLY A 1 89 ? 7.479 -10.508 -0.072 1.00 94.31 89 GLY A C 1
ATOM 627 O O . GLY A 1 89 ? 7.237 -9.423 -0.615 1.00 94.31 89 GLY A O 1
ATOM 628 N N . SER A 1 90 ? 8.731 -10.928 0.108 1.00 94.12 90 SER A N 1
ATOM 629 C CA . SER A 1 90 ? 9.886 -10.170 -0.372 1.00 94.12 90 SER A CA 1
ATOM 630 C C . SER A 1 90 ? 9.908 -10.086 -1.901 1.00 94.12 90 SER A C 1
ATOM 632 O O . SER A 1 90 ? 9.487 -11.001 -2.609 1.00 94.12 90 SER A O 1
ATOM 634 N N . PHE A 1 91 ? 10.415 -8.971 -2.433 1.00 92.06 91 PHE A N 1
ATOM 635 C CA . PHE A 1 91 ? 10.593 -8.831 -3.874 1.00 92.06 91 PHE A CA 1
ATOM 636 C C . PHE A 1 91 ? 11.615 -9.854 -4.382 1.00 92.06 91 PHE A C 1
ATOM 638 O O . PHE A 1 91 ? 12.793 -9.790 -4.026 1.00 92.06 91 PHE A O 1
ATOM 645 N N . VAL A 1 92 ? 11.175 -10.748 -5.265 1.00 85.75 92 VAL A N 1
ATOM 646 C CA . VAL A 1 92 ? 12.047 -11.662 -6.005 1.00 85.75 92 VAL A CA 1
ATOM 647 C C . VAL A 1 92 ? 12.067 -11.202 -7.455 1.00 85.75 92 VAL A C 1
ATOM 649 O O . VAL A 1 92 ? 11.029 -11.161 -8.116 1.00 85.75 92 VAL A O 1
ATOM 652 N N . ALA A 1 93 ? 13.248 -10.833 -7.955 1.00 75.69 93 ALA A N 1
ATOM 653 C CA . ALA A 1 93 ? 13.417 -10.466 -9.353 1.00 75.69 93 ALA A CA 1
ATOM 654 C C . ALA A 1 93 ? 13.199 -11.711 -10.225 1.00 75.69 93 ALA A C 1
ATOM 656 O O . ALA A 1 93 ? 14.101 -12.531 -10.391 1.00 75.69 93 ALA A O 1
ATOM 657 N N . ALA A 1 94 ? 11.989 -11.876 -10.757 1.00 63.69 94 ALA A N 1
ATOM 658 C CA . ALA A 1 94 ? 11.729 -12.897 -11.757 1.00 63.69 94 ALA A CA 1
ATOM 659 C C . ALA A 1 94 ? 12.573 -12.588 -13.003 1.00 63.69 94 ALA A C 1
ATOM 661 O O . ALA A 1 94 ? 12.522 -11.474 -13.531 1.00 63.69 94 ALA A O 1
ATOM 662 N N . VAL A 1 95 ? 13.352 -13.569 -13.471 1.00 55.19 95 VAL A N 1
ATOM 663 C CA . VAL A 1 95 ? 13.945 -13.532 -14.815 1.00 55.19 95 VAL A CA 1
ATOM 664 C C . VAL A 1 95 ? 12.797 -13.320 -15.789 1.00 55.19 95 VAL A C 1
ATOM 666 O O . VAL A 1 95 ? 11.841 -14.094 -15.779 1.00 55.19 95 VAL A O 1
ATOM 669 N N . ALA A 1 96 ? 12.868 -12.229 -16.552 1.00 49.03 96 ALA A N 1
ATOM 670 C CA . ALA A 1 96 ? 11.815 -11.787 -17.448 1.00 49.03 96 ALA A CA 1
ATOM 671 C C . ALA A 1 96 ? 11.478 -12.901 -18.446 1.00 49.03 96 ALA A C 1
ATOM 673 O O . ALA A 1 96 ? 12.108 -13.039 -19.492 1.00 49.03 96 ALA A O 1
ATOM 674 N N . THR A 1 97 ? 10.470 -13.704 -18.125 1.00 49.69 97 THR A N 1
ATOM 675 C CA . THR A 1 97 ? 9.696 -14.371 -19.157 1.00 49.69 97 THR A CA 1
ATOM 676 C C . THR A 1 97 ? 8.980 -13.244 -19.895 1.00 49.69 97 THR A C 1
ATOM 678 O O . THR A 1 97 ? 8.402 -12.372 -19.236 1.00 49.69 97 THR A O 1
ATOM 681 N N . PRO A 1 98 ? 9.102 -13.168 -21.234 1.00 46.38 98 PRO A N 1
ATOM 682 C CA . PRO A 1 98 ? 8.431 -12.132 -22.002 1.00 46.3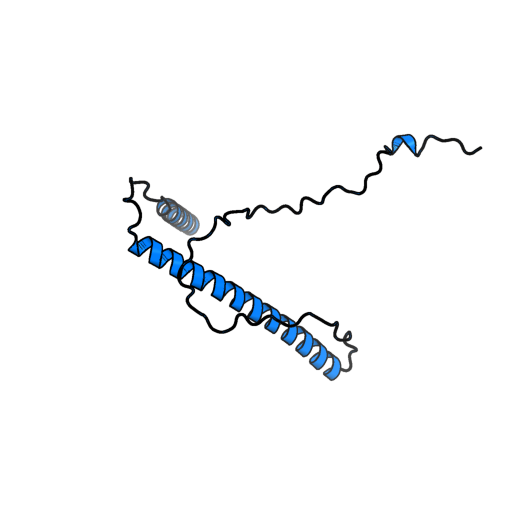8 98 PRO A CA 1
ATOM 683 C C . PRO A 1 98 ? 6.957 -12.120 -21.590 1.00 46.38 98 PRO A C 1
ATOM 685 O O . PRO A 1 98 ? 6.377 -13.204 -21.466 1.00 46.38 98 PRO A O 1
ATOM 688 N N . PRO A 1 99 ? 6.367 -10.939 -21.327 1.00 48.44 99 PRO A N 1
ATOM 689 C CA . PRO A 1 99 ? 4.951 -10.847 -21.028 1.00 48.44 99 PRO A CA 1
ATOM 690 C C . PRO A 1 99 ? 4.197 -11.569 -22.140 1.00 48.44 99 PRO A C 1
ATOM 692 O O . PRO A 1 99 ? 4.200 -11.128 -23.289 1.00 48.44 99 PRO A O 1
ATOM 695 N N . LEU A 1 100 ? 3.599 -12.715 -21.815 1.00 46.81 100 LEU 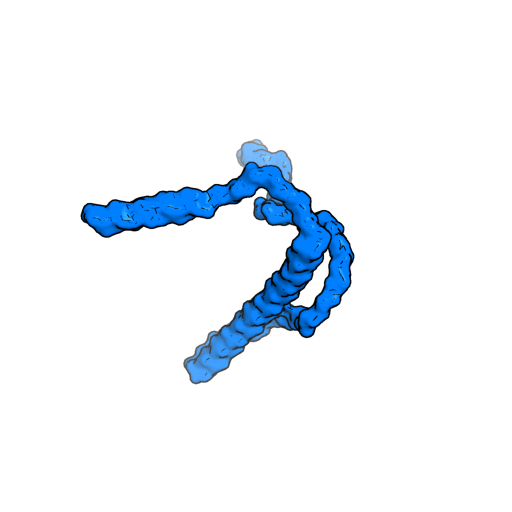A N 1
ATOM 696 C CA . LEU A 1 100 ? 2.520 -13.257 -22.617 1.00 46.81 100 LEU A CA 1
ATOM 697 C C . LEU A 1 100 ? 1.456 -12.171 -22.580 1.00 46.81 100 LEU A C 1
ATOM 699 O O . LEU A 1 100 ? 0.903 -11.926 -21.512 1.00 46.81 100 LEU A O 1
ATOM 703 N N . GLU A 1 101 ? 1.313 -11.467 -23.703 1.00 50.25 101 GLU A N 1
ATOM 704 C CA . GLU A 1 101 ? 0.220 -10.575 -24.089 1.00 50.25 101 GLU A CA 1
ATOM 705 C C . GLU A 1 101 ? -0.970 -10.642 -23.121 1.00 50.25 101 GLU A C 1
ATOM 707 O O . GLU A 1 101 ? -1.959 -11.334 -23.342 1.00 50.25 101 GLU A O 1
ATOM 712 N N . ALA A 1 102 ? -0.861 -9.905 -22.021 1.00 49.06 102 ALA A N 1
ATOM 713 C CA . ALA A 1 102 ? -1.965 -9.588 -21.132 1.00 49.06 102 ALA A CA 1
ATOM 714 C C . ALA A 1 102 ? -2.227 -8.082 -21.217 1.00 49.06 102 ALA A C 1
ATOM 716 O O . ALA A 1 102 ? -2.599 -7.434 -20.247 1.00 49.06 102 ALA A O 1
ATOM 717 N N . SER A 1 103 ? -2.084 -7.528 -22.423 1.00 47.91 103 SER A N 1
ATOM 718 C CA . SER A 1 103 ? -2.815 -6.335 -22.850 1.00 47.91 103 SER A CA 1
ATOM 719 C C . SER A 1 103 ? -4.253 -6.743 -23.191 1.00 47.91 103 SER A C 1
ATOM 721 O O . SER A 1 103 ? -4.754 -6.512 -24.286 1.00 47.91 103 SER A O 1
ATOM 723 N N . GLY A 1 104 ? -4.908 -7.414 -22.245 1.00 48.00 104 GLY A N 1
ATOM 724 C CA . GLY A 1 104 ? -6.326 -7.721 -22.268 1.00 48.00 104 GLY A CA 1
ATOM 725 C C . GLY A 1 104 ? -7.039 -6.761 -21.328 1.00 48.00 104 GLY A C 1
ATOM 726 O O . GLY A 1 104 ? -7.167 -7.039 -20.146 1.00 48.00 104 GLY A O 1
ATOM 727 N N . ALA A 1 105 ? -7.492 -5.637 -21.879 1.00 38.84 105 ALA A N 1
ATOM 728 C CA . ALA A 1 105 ? -8.600 -4.833 -21.372 1.00 38.84 105 ALA A CA 1
ATOM 729 C C . ALA A 1 105 ? -8.510 -4.285 -19.927 1.00 38.84 105 ALA A C 1
ATOM 731 O O . ALA A 1 105 ? -9.147 -4.785 -19.005 1.00 38.84 105 ALA A O 1
ATOM 732 N N . HIS A 1 106 ? -7.953 -3.079 -19.784 1.00 44.28 106 HIS A N 1
ATOM 733 C CA . HIS A 1 106 ? -8.666 -2.061 -19.005 1.00 44.28 106 HIS A CA 1
ATOM 734 C C . HIS A 1 106 ? -9.797 -1.500 -19.880 1.00 44.28 106 HIS A C 1
ATOM 736 O O . HIS A 1 106 ? -9.676 -0.451 -20.504 1.00 44.28 106 HIS A O 1
ATOM 742 N N . SER A 1 107 ? -10.893 -2.250 -19.971 1.00 38.09 107 SER A N 1
ATOM 743 C CA . SER A 1 107 ? -12.213 -1.708 -20.296 1.00 38.09 107 SER A CA 1
ATOM 744 C C . SER A 1 107 ? -13.064 -1.831 -19.039 1.00 38.09 107 SER A C 1
ATOM 746 O O . SER A 1 107 ? -13.100 -2.917 -18.456 1.00 38.09 107 SER A O 1
ATOM 748 N N . PRO A 1 108 ? -13.768 -0.780 -18.589 1.00 55.16 108 PRO A N 1
ATOM 749 C CA . PRO A 1 108 ? -14.831 -0.987 -17.635 1.00 55.16 108 PRO A CA 1
ATOM 750 C C . PRO A 1 108 ? -15.999 -1.593 -18.410 1.00 55.16 108 PRO A C 1
ATOM 752 O O . PRO A 1 108 ? -16.621 -0.925 -19.228 1.00 55.16 108 PRO A O 1
ATOM 755 N N . ALA A 1 109 ? -16.293 -2.862 -18.163 1.00 35.12 109 ALA A N 1
ATOM 756 C CA . ALA A 1 109 ? -17.650 -3.371 -18.244 1.00 35.12 109 ALA A CA 1
ATOM 757 C C . ALA A 1 109 ? -17.699 -4.714 -17.518 1.00 35.12 109 ALA A C 1
ATOM 759 O O . ALA A 1 109 ? -17.376 -5.759 -18.077 1.00 35.12 109 ALA A O 1
ATOM 760 N N . THR A 1 110 ? -18.255 -4.700 -16.307 1.00 44.09 110 THR A N 1
ATOM 761 C CA . THR A 1 110 ? -19.337 -5.648 -16.046 1.00 44.09 110 THR A CA 1
ATOM 762 C C . THR A 1 110 ? -20.308 -5.494 -17.216 1.00 44.09 110 THR A C 1
ATOM 764 O O . THR A 1 110 ? -21.183 -4.631 -17.205 1.00 44.09 110 THR A O 1
ATOM 767 N N . MET A 1 111 ? -20.140 -6.296 -18.268 1.00 38.41 111 MET A N 1
ATOM 768 C CA . MET A 1 111 ? -21.318 -6.758 -18.970 1.00 38.41 111 MET A CA 1
ATOM 769 C C . MET A 1 111 ? -21.968 -7.688 -17.964 1.00 38.41 111 MET A C 1
ATOM 771 O O . MET A 1 111 ? -21.595 -8.850 -17.819 1.00 38.41 111 MET A O 1
ATOM 775 N N . ALA A 1 112 ? -22.897 -7.117 -17.201 1.00 41.50 112 ALA A N 1
ATOM 776 C CA . ALA A 1 112 ? -23.983 -7.891 -16.658 1.00 41.50 112 ALA A CA 1
ATOM 777 C C . ALA A 1 112 ? -24.525 -8.683 -17.848 1.00 41.50 112 ALA A C 1
ATOM 779 O O . ALA A 1 112 ? -25.116 -8.121 -18.772 1.00 41.50 112 ALA A O 1
ATOM 780 N N . VAL A 1 113 ? -24.221 -9.979 -17.866 1.00 44.44 113 VAL A N 1
ATOM 781 C CA . VAL A 1 113 ? -25.006 -10.955 -18.600 1.00 44.44 113 VAL A CA 1
ATOM 782 C C . VAL A 1 113 ? -26.433 -10.696 -18.149 1.00 44.44 113 VAL A C 1
ATOM 784 O O . VAL A 1 113 ? -26.741 -10.958 -16.998 1.00 44.44 113 VAL A O 1
ATOM 787 N N . SER A 1 114 ? -27.197 -10.063 -19.039 1.00 42.06 114 SER A N 1
ATOM 788 C CA . SER A 1 114 ? -28.648 -9.882 -19.096 1.00 42.06 114 SER A CA 1
ATOM 789 C C . SER A 1 114 ? -29.418 -9.782 -17.762 1.00 42.06 114 SER A C 1
ATOM 791 O O . SER A 1 114 ? -29.338 -10.688 -16.935 1.00 42.06 114 SER A O 1
ATOM 793 N N . PRO A 1 115 ? -30.314 -8.791 -17.565 1.00 47.31 115 PRO A N 1
ATOM 794 C CA . PRO A 1 115 ? -31.362 -8.961 -16.552 1.00 47.31 115 PRO A CA 1
ATOM 795 C C . PRO A 1 115 ? -32.085 -10.302 -16.807 1.00 47.31 115 PRO A C 1
ATOM 797 O O . PRO A 1 115 ? -32.219 -10.676 -17.979 1.00 47.31 115 PRO A O 1
ATOM 800 N N . PRO A 1 116 ? -32.563 -11.044 -15.787 1.00 42.12 116 PRO A N 1
ATOM 801 C CA . PRO A 1 116 ? -33.432 -12.196 -16.008 1.00 42.12 116 PRO A CA 1
ATOM 802 C C . PRO A 1 116 ? -34.791 -11.670 -16.494 1.00 42.12 116 PRO A C 1
ATOM 804 O O . PRO A 1 116 ? -35.763 -11.571 -15.754 1.00 42.12 116 PRO A O 1
ATOM 807 N N . GLY A 1 117 ? -34.818 -11.223 -17.746 1.00 42.56 117 GLY A N 1
ATOM 808 C CA . GLY A 1 117 ? -35.970 -10.696 -18.445 1.00 42.56 117 GLY A CA 1
ATOM 809 C C . GLY A 1 117 ? -36.604 -11.823 -19.234 1.00 42.56 117 GLY A C 1
ATOM 810 O O . GLY A 1 117 ? -36.252 -12.069 -20.387 1.00 42.56 117 GLY A O 1
ATOM 811 N N . SER A 1 118 ? -37.541 -12.516 -18.595 1.00 54.06 118 SER A N 1
ATOM 812 C CA . SER A 1 118 ? -38.580 -13.294 -19.263 1.00 54.06 118 SER A CA 1
ATOM 813 C C . SER A 1 118 ? -39.151 -12.472 -20.423 1.00 54.06 118 SER A C 1
ATOM 815 O O . SER A 1 118 ? -39.400 -11.278 -20.262 1.00 54.06 118 SER A O 1
ATOM 817 N N . LYS A 1 119 ? -39.384 -13.090 -21.587 1.00 48.69 119 LYS A N 1
ATOM 818 C CA . LYS A 1 119 ? -39.904 -12.426 -22.802 1.00 48.69 119 LYS A CA 1
ATOM 819 C C . LYS A 1 119 ? -41.375 -11.979 -22.701 1.00 48.69 119 LYS A C 1
ATOM 821 O O . LYS A 1 119 ? -42.086 -11.982 -23.697 1.00 48.69 119 LYS A O 1
ATOM 826 N N . ALA A 1 120 ? -41.840 -11.614 -21.512 1.00 51.50 120 ALA A N 1
ATOM 827 C CA . ALA A 1 120 ? -43.161 -11.050 -21.307 1.00 51.50 120 ALA A CA 1
ATOM 828 C C . ALA A 1 120 ? -43.058 -9.522 -21.348 1.00 51.50 120 ALA A C 1
ATOM 830 O O . ALA A 1 120 ? -42.468 -8.894 -20.469 1.00 51.50 120 ALA A O 1
ATOM 831 N N . THR A 1 121 ? -43.633 -8.916 -22.380 1.00 50.19 121 THR A N 1
ATOM 832 C CA . THR A 1 121 ? -43.813 -7.463 -22.447 1.00 50.19 121 THR A CA 1
ATOM 833 C C . THR A 1 121 ? -44.906 -7.050 -21.459 1.00 50.19 121 THR A C 1
ATOM 835 O O . THR A 1 121 ? -45.922 -7.731 -21.348 1.00 50.19 121 THR A O 1
ATOM 838 N N . ALA A 1 122 ? -44.745 -5.919 -20.763 1.00 51.38 122 ALA A N 1
ATOM 839 C CA . ALA A 1 122 ? -45.693 -5.441 -19.742 1.00 51.38 122 ALA A CA 1
ATOM 840 C C . ALA A 1 122 ? -47.144 -5.266 -20.249 1.00 51.38 122 ALA A C 1
ATOM 842 O O . ALA A 1 122 ? -48.082 -5.341 -19.460 1.00 51.38 122 ALA A O 1
ATOM 843 N N . ALA A 1 123 ? -47.335 -5.107 -21.563 1.00 50.78 123 ALA A N 1
ATOM 844 C CA . ALA A 1 123 ? -48.651 -5.078 -22.202 1.00 50.78 123 ALA A CA 1
ATOM 845 C C . ALA A 1 123 ? -49.403 -6.428 -22.144 1.00 50.78 123 ALA A C 1
ATOM 847 O O . ALA A 1 123 ? -50.628 -6.440 -22.185 1.00 50.78 123 ALA A O 1
ATOM 848 N N . GLU A 1 124 ? -48.701 -7.557 -22.003 1.00 53.44 124 GLU A N 1
ATOM 849 C CA . GLU A 1 124 ? -49.302 -8.901 -21.980 1.00 53.44 124 GLU A CA 1
ATOM 850 C C . GLU A 1 124 ? -49.841 -9.289 -20.587 1.00 53.44 124 GLU A C 1
ATOM 852 O O . GLU A 1 124 ? -50.796 -10.053 -20.468 1.00 53.44 124 GLU A O 1
ATOM 857 N N . LEU A 1 125 ? -49.288 -8.713 -19.512 1.00 55.72 125 LEU A N 1
ATOM 858 C CA . LEU A 1 125 ? -49.672 -9.028 -18.126 1.00 55.72 125 LEU A CA 1
ATOM 859 C C . LEU A 1 125 ? -50.897 -8.249 -17.620 1.00 55.72 125 LEU A C 1
ATOM 861 O O . LEU A 1 125 ? -51.458 -8.607 -16.587 1.00 55.72 125 LEU A O 1
ATOM 865 N N . GLN A 1 126 ? -51.335 -7.208 -18.332 1.00 53.94 126 GLN A N 1
ATOM 866 C CA . GLN A 1 126 ? -52.496 -6.394 -17.943 1.00 53.94 126 GLN A CA 1
ATOM 867 C C . GLN A 1 126 ? -53.790 -6.768 -18.695 1.00 53.94 126 GLN A C 1
ATOM 869 O O . GLN A 1 126 ? -54.823 -6.142 -18.469 1.00 53.94 126 GLN A O 1
ATOM 874 N N . GLY A 1 127 ? -53.754 -7.786 -19.567 1.00 49.25 127 GLY A N 1
ATOM 875 C CA . GLY A 1 127 ? -54.835 -8.096 -20.513 1.00 49.25 127 GLY A CA 1
ATOM 876 C C . GLY A 1 127 ? -55.572 -9.431 -20.345 1.00 49.25 127 GLY A C 1
ATOM 877 O O . GLY A 1 127 ? -56.408 -9.735 -21.190 1.00 49.25 127 GLY A O 1
ATOM 878 N N . GLN A 1 128 ? -55.309 -10.246 -19.318 1.00 41.44 128 GLN A N 1
ATOM 879 C CA . GLN A 1 128 ? -56.028 -11.522 -19.141 1.00 41.44 128 GLN A CA 1
ATOM 880 C C . GLN A 1 128 ? -57.199 -11.392 -18.145 1.00 41.44 128 GLN A C 1
ATOM 882 O O . GLN A 1 128 ? -56.965 -11.131 -16.961 1.00 41.44 128 GLN A O 1
ATOM 887 N N . PRO A 1 129 ? -58.461 -11.576 -18.585 1.00 46.91 129 PRO A N 1
ATOM 888 C CA . PRO A 1 129 ? -59.624 -11.555 -17.710 1.00 46.91 129 PRO A CA 1
ATOM 889 C C . PRO A 1 129 ? -59.646 -12.783 -16.797 1.00 46.91 129 PRO A C 1
ATOM 891 O O . PRO A 1 129 ? -59.514 -13.926 -17.232 1.00 46.91 129 PRO A O 1
ATOM 894 N N . LYS A 1 130 ? -59.867 -12.521 -15.511 1.00 45.09 130 LYS A N 1
ATOM 895 C CA . LYS A 1 130 ? -60.093 -13.517 -14.465 1.00 45.09 130 LYS A CA 1
ATOM 896 C C . LYS A 1 130 ? -61.390 -14.284 -14.771 1.00 45.09 130 LYS A C 1
ATOM 898 O O . LYS A 1 130 ? -62.469 -13.700 -14.682 1.00 45.09 130 LYS A O 1
ATOM 903 N N . LYS A 1 131 ? -61.272 -15.554 -15.160 1.00 36.66 131 LYS A N 1
ATOM 904 C CA . LYS A 1 131 ? -62.360 -16.541 -15.168 1.00 36.66 131 LYS A CA 1
ATOM 905 C C . LYS A 1 131 ? -62.080 -17.588 -14.105 1.00 36.66 131 LYS A C 1
ATOM 907 O O . LYS A 1 131 ? -60.898 -17.983 -13.999 1.00 36.66 131 LYS A O 1
#

Radius of gyration: 28.17 Å; chains: 1; bounding box: 82×57×63 Å

Sequence (131 aa):
MRQATLALTFAAWLAASSAPALAKLPAPSDDAKAKAAAAAVKTAWADKVGAYQLCRAMDHAAEAYRTTSKAAGKDAPPAVETPACADPGSFVAAVATPPLEASGAHSPATMAVSPPGSKATAAELQGQPKK

Foldseek 3Di:
DVVVVVVVVVVVVVVVVPDPPPDVDDDPDPVRVVVVLQVVLVVVLVVLVVQLVVQVVVVVVLVVVCVVCVVVVHDDDDDDDDPHRDDSDDRDRPPDPDPPPPPPDPDDDPPPPDDPDDPDDPVNVVPDDDD

Secondary structure (DSSP, 8-state):
-HHHHHHHHHHHHHHHTT----S-PPPPPHHHHHHHHHHHHHHHHHHHHHHHHHHHHHHHHHHHHHHHHHHTTPPPPPPP-PPPP----S----------------------------S--HHHHT-----

pLDDT: mean 72.81, std 20.43, range [35.12, 97.69]